Protein 3R2K (pdb70)

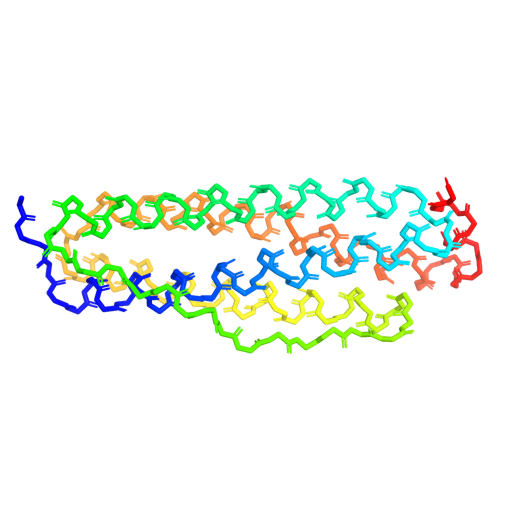B-factor: mean 17.58, std 8.57, range [8.47, 70.92]

Secondary structure (DSSP, 8-state):
-PPPHHHHHHHHHHHHHHHHHHHHHHHHHHHHHHTT-HHHHHHHHHHHHHHHHHHHHHHHHHHHTT------PPP----SSHHHHHHHHHHHHHHHHHHHHHHHHHHHHTT-HHHHHHHHHHHHHIIIIIIHHHHHHHHHHHHH-HHHHHHHT-

Organism: Pseudomonas aeruginosa (strain ATCC 15692 / DSM 22644 / CIP 104116 / JCM 14847 / LMG 12228 / 1C / PRS 101 / PAO1) (NCBI:txid208964)

GO terms:
  GO:00068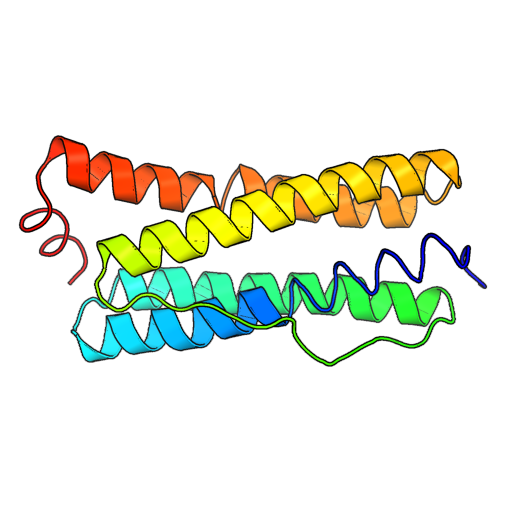26 iron ion transport (P, IDA)
  GO:0005506 iron ion binding (F, IDA)
  GO:0004322 ferroxidase activity (F, IDA)
  GO:0140315 iron ion sequestering activity (F, IDA)
  GO:0005737 cytoplasm (C, EXP)

Structure (mmCIF, N/CA/C/O backbone):
data_3R2K
#
_entry.id   3R2K
#
_cell.length_a   172.590
_cell.length_b   172.590
_cell.length_c   172.590
_cell.angle_alpha   90.000
_cell.angle_beta   90.000
_cell.angle_gamma   90.000
#
_symmetry.space_group_name_H-M   'F 4 3 2'
#
loop_
_entity.id
_entity.type
_entity.pdbx_description
1 polymer Bacterioferritin
2 non-polymer 'SODIUM ION'
3 water water
#
loop_
_atom_site.group_PDB
_atom_site.id
_atom_site.type_symbol
_atom_site.label_atom_id
_atom_site.label_alt_id
_atom_site.label_comp_id
_atom_site.label_asym_id
_atom_site.label_entity_id
_atom_site.label_seq_id
_atom_site.pdbx_PDB_ins_code
_atom_site.Cartn_x
_atom_site.Cartn_y
_atom_site.Cartn_z
_atom_site.occupancy
_atom_site.B_iso_or_equiv
_atom_site.auth_seq_id
_atom_site.auth_comp_id
_atom_site.auth_asym_id
_atom_site.auth_atom_id
_atom_site.pdbx_PDB_model_num
ATOM 1 N N . MET A 1 1 ? -19.254 -46.621 -19.820 1.00 23.28 1 MET A N 1
ATOM 2 C CA . MET A 1 1 ? -20.507 -46.831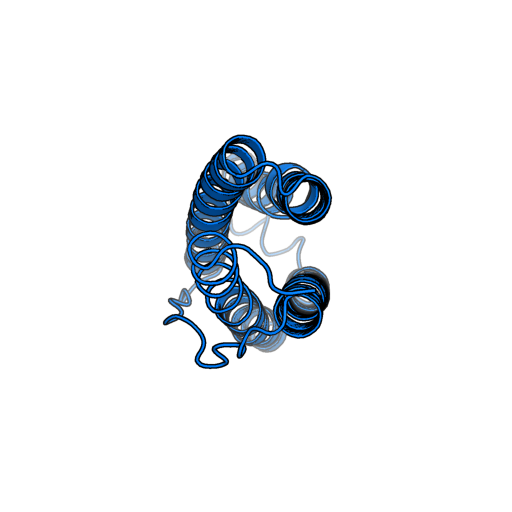 -20.584 1.00 30.25 1 MET A CA 1
ATOM 3 C C . MET A 1 1 ? -20.113 -47.135 -22.014 1.00 21.80 1 MET A C 1
ATOM 4 O O . MET A 1 1 ? -19.374 -46.382 -22.612 1.00 19.53 1 MET A O 1
ATOM 9 N N . GLN A 1 2 ? -20.596 -48.245 -22.564 1.00 25.34 2 GLN A N 1
ATOM 10 C CA . GLN A 1 2 ? -20.288 -48.569 -23.952 1.00 21.39 2 GLN A CA 1
ATOM 11 C C . GLN A 1 2 ? -21.143 -47.718 -24.869 1.00 18.87 2 GLN A C 1
ATOM 12 O O . GLN A 1 2 ? -22.363 -47.735 -24.811 1.00 25.13 2 GLN A O 1
ATOM 18 N N . GLY A 1 3 ? -20.476 -46.975 -25.732 1.00 15.67 3 GLY A N 1
ATOM 19 C CA . GLY A 1 3 ? -21.150 -46.189 -26.727 1.00 14.19 3 GLY A CA 1
ATOM 20 C C . GLY A 1 3 ? -21.593 -47.053 -27.896 1.00 17.83 3 GLY A C 1
ATOM 21 O O . GLY A 1 3 ? -21.218 -48.234 -27.996 1.00 20.49 3 GLY A O 1
ATOM 22 N N . HIS A 1 4 ? -22.376 -46.461 -28.782 1.00 15.47 4 HIS A N 1
ATOM 23 C CA . HIS A 1 4 ? -22.828 -47.154 -29.977 1.00 15.80 4 HIS A CA 1
ATOM 24 C C . HIS A 1 4 ? -21.658 -47.277 -30.942 1.00 19.12 4 HIS A C 1
ATOM 25 O O . HIS A 1 4 ? -20.960 -46.290 -31.205 1.00 15.40 4 HIS A O 1
ATOM 32 N N . PRO A 1 5 ? -21.398 -48.490 -31.460 1.00 14.82 5 PRO A N 1
ATOM 33 C CA . PRO A 1 5 ? -20.251 -48.683 -32.355 1.00 12.58 5 PRO A CA 1
ATOM 34 C C . PRO A 1 5 ? -20.217 -47.743 -33.565 1.00 14.82 5 PRO A C 1
ATOM 35 O O . PRO A 1 5 ? -19.125 -47.328 -33.981 1.00 15.54 5 PRO A O 1
ATOM 39 N N . GLU A 1 6 ? -21.368 -47.404 -34.136 1.00 15.07 6 GLU A N 1
ATOM 40 C CA . GLU A 1 6 ? -21.388 -46.511 -35.274 1.00 14.72 6 GLU A CA 1
ATOM 41 C C . GLU A 1 6 ? -20.975 -45.103 -34.859 1.00 13.40 6 GLU A C 1
ATOM 42 O O . GLU A 1 6 ? -20.301 -44.412 -35.610 1.00 14.00 6 GLU A O 1
ATOM 48 N N . VAL A 1 7 ? -21.411 -44.682 -33.682 1.00 15.23 7 VAL A N 1
ATOM 49 C CA . VAL A 1 7 ? -21.001 -43.365 -33.174 1.00 13.44 7 VAL A CA 1
ATOM 50 C C . VAL A 1 7 ? -19.495 -43.332 -32.880 1.00 11.86 7 VAL A C 1
ATOM 51 O O . VAL A 1 7 ? -18.820 -42.378 -33.278 1.00 11.21 7 VAL A O 1
ATOM 55 N N . ILE A 1 8 ? -18.970 -44.339 -32.182 1.00 12.72 8 ILE A N 1
ATOM 56 C CA . ILE A 1 8 ? -17.536 -44.402 -31.875 1.00 12.06 8 ILE A CA 1
ATOM 57 C C . ILE A 1 8 ? -16.701 -44.387 -33.152 1.00 11.82 8 ILE A C 1
ATOM 58 O O . ILE A 1 8 ? -15.736 -43.649 -33.267 1.00 11.57 8 ILE A O 1
ATOM 63 N N . ASP A 1 9 ? -17.082 -45.199 -34.137 1.00 11.57 9 ASP A N 1
ATOM 64 C CA A ASP A 1 9 ? -16.368 -45.206 -35.398 0.50 13.22 9 ASP A CA 1
ATOM 65 C CA B ASP A 1 9 ? -16.373 -45.217 -35.403 0.50 13.24 9 ASP A CA 1
ATOM 66 C C . ASP A 1 9 ? -16.373 -43.823 -36.052 1.00 11.38 9 ASP A C 1
ATOM 67 O O . ASP A 1 9 ? -15.373 -43.380 -36.604 1.00 12.42 9 ASP A O 1
ATOM 76 N N . TYR A 1 10 ? -17.507 -43.142 -36.012 1.00 10.76 10 TYR A N 1
ATOM 77 C CA . TYR A 1 10 ? -17.620 -41.847 -36.647 1.00 13.08 10 TYR A CA 1
ATOM 78 C C . TYR A 1 10 ? -16.807 -40.801 -35.880 1.00 10.41 10 TYR A C 1
ATOM 79 O O . TYR A 1 10 ? -16.128 -39.990 -36.497 1.00 12.31 10 TYR A O 1
ATOM 88 N N . LEU A 1 11 ? -16.823 -40.858 -34.554 1.00 10.39 11 LEU A N 1
ATOM 89 C CA . LEU A 1 11 ? -15.970 -39.959 -33.779 1.00 8.93 11 LEU A CA 1
ATOM 90 C C . LEU A 1 11 ? -14.501 -40.178 -34.137 1.00 11.18 11 LEU A C 1
ATOM 91 O O . LEU A 1 11 ? -13.728 -39.228 -34.203 1.00 11.70 11 LEU A O 1
ATOM 96 N N . ASN A 1 12 ? -14.102 -41.432 -34.340 1.00 11.21 12 ASN A N 1
ATOM 97 C CA . ASN A 1 12 ? -12.733 -41.713 -34.747 1.00 11.13 12 ASN A CA 1
ATOM 98 C C . ASN A 1 12 ? -12.421 -41.095 -36.108 1.00 11.52 12 ASN A C 1
ATOM 99 O O . ASN A 1 12 ? -11.317 -40.616 -36.318 1.00 10.75 12 ASN A O 1
ATOM 104 N N . THR A 1 13 ? -13.368 -41.127 -37.058 1.00 11.06 13 THR A N 1
ATOM 105 C CA A THR A 1 13 ? -13.187 -40.471 -38.338 0.50 12.30 13 THR A CA 1
ATOM 106 C CA B THR A 1 13 ? -13.104 -40.479 -38.338 0.50 12.29 13 THR A CA 1
ATOM 107 C C . THR A 1 13 ? -12.954 -38.968 -38.144 1.00 12.27 13 THR A C 1
ATOM 108 O O . THR A 1 13 ? -12.106 -38.348 -38.796 1.00 12.71 13 THR A O 1
ATOM 115 N N . LEU A 1 14 ? -13.719 -38.369 -37.238 1.00 12.00 14 LEU A N 1
ATOM 116 C CA . LEU A 1 14 ? -13.555 -36.943 -36.985 1.00 10.72 14 LEU A CA 1
ATOM 117 C C . LEU A 1 14 ? -12.222 -36.678 -36.304 1.00 12.23 14 LEU A C 1
ATOM 118 O O . LEU A 1 14 ? -11.559 -35.707 -36.628 1.00 11.48 14 LEU A O 1
ATOM 123 N N . LEU A 1 15 ? -11.831 -37.536 -35.378 1.00 11.06 15 LEU A N 1
ATOM 124 C CA . LEU A 1 15 ? -10.552 -37.375 -34.687 1.00 9.47 15 LEU A CA 1
ATOM 125 C C . LEU A 1 15 ? -9.392 -37.363 -35.657 1.00 10.85 15 LEU A C 1
ATOM 126 O O . LEU A 1 15 ? -8.512 -36.510 -35.573 1.00 10.98 15 LEU A O 1
ATOM 131 N N . THR A 1 16 ? -9.337 -38.307 -36.595 1.00 10.21 16 THR A N 1
ATOM 132 C CA . THR A 1 16 ? -8.184 -38.303 -37.494 1.00 9.94 16 THR A CA 1
ATOM 133 C C . THR A 1 16 ? -8.187 -37.093 -38.402 1.00 9.52 16 THR A C 1
ATOM 134 O O . THR A 1 16 ? -7.122 -36.619 -38.831 1.00 11.14 16 THR A O 1
ATOM 138 N N . GLY A 1 17 ? -9.371 -36.551 -38.673 1.00 10.74 17 GLY A N 1
ATOM 139 C CA . GLY A 1 17 ? -9.502 -35.310 -39.417 1.00 10.92 17 GLY A CA 1
ATOM 140 C C . GLY A 1 17 ? -9.008 -34.116 -38.622 1.00 11.37 17 GLY A C 1
ATOM 141 O O . GLY A 1 17 ? -8.386 -33.217 -39.176 1.00 11.70 17 GLY A O 1
ATOM 142 N N . GLU A 1 18 ? -9.274 -34.090 -37.323 1.00 11.04 18 GLU A N 1
ATOM 143 C CA A GLU A 1 18 ? -8.849 -32.928 -36.560 0.50 11.09 18 GLU A CA 1
ATOM 144 C CA B GLU A 1 18 ? -8.854 -32.998 -36.442 0.50 11.45 18 GLU A CA 1
ATOM 145 C C . GLU A 1 18 ? -7.352 -33.012 -36.238 1.00 12.89 18 GLU A C 1
ATOM 146 O O . GLU A 1 18 ? -6.695 -31.987 -36.189 1.00 10.66 18 GLU A O 1
ATOM 157 N N . LEU A 1 19 ? -6.812 -34.212 -36.075 1.00 10.34 19 LEU A N 1
ATOM 158 C CA . LEU A 1 19 ? -5.357 -34.385 -35.932 1.00 9.53 19 LEU A CA 1
ATOM 159 C C . LEU A 1 19 ? -4.651 -33.858 -37.192 1.00 11.82 19 LEU A C 1
ATOM 160 O O . LEU A 1 19 ? -3.609 -33.226 -37.116 1.00 10.00 19 LEU A O 1
ATOM 165 N N . ALA A 1 20 ? -5.227 -34.144 -38.361 1.00 11.58 20 ALA A N 1
ATOM 166 C CA . ALA A 1 20 ? -4.708 -33.603 -39.605 1.00 10.63 20 ALA A CA 1
ATOM 167 C C . ALA A 1 20 ? -4.820 -32.080 -39.693 1.00 11.00 20 ALA A C 1
ATOM 168 O O . ALA A 1 20 ? -3.877 -31.400 -40.096 1.00 12.61 20 ALA A O 1
ATOM 170 N N . ALA A 1 21 ? -5.967 -31.538 -39.306 1.00 12.25 21 ALA A N 1
ATOM 171 C CA . ALA A 1 21 ? -6.169 -30.090 -39.338 1.00 11.48 21 ALA A CA 1
ATOM 172 C C . ALA A 1 21 ? -5.107 -29.414 -38.455 1.00 11.79 21 ALA A C 1
ATOM 173 O O . ALA A 1 21 ? -4.464 -28.439 -38.873 1.00 11.18 21 ALA A O 1
ATOM 175 N N . ARG A 1 22 ? -4.908 -29.956 -37.250 1.00 11.57 22 ARG A N 1
ATOM 176 C CA . ARG A 1 22 ? -3.831 -29.503 -36.342 1.00 8.80 22 ARG A CA 1
ATOM 177 C C . ARG A 1 22 ? -2.494 -29.422 -37.091 1.00 10.53 22 ARG A C 1
ATOM 178 O O . ARG A 1 22 ? -1.792 -28.395 -37.056 1.00 10.57 22 ARG A O 1
ATOM 186 N N . ASP A 1 23 ? -2.142 -30.498 -37.790 1.00 9.21 23 ASP A N 1
ATO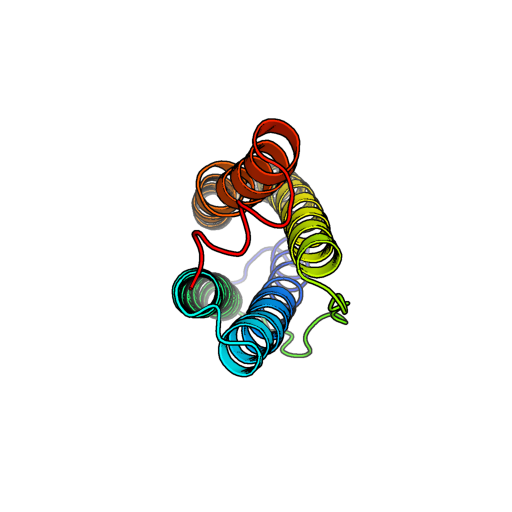M 187 C CA . ASP A 1 23 ? -0.847 -30.568 -38.441 1.00 9.74 23 ASP A CA 1
ATOM 188 C C . ASP A 1 23 ? -0.760 -29.690 -39.681 1.00 10.14 23 ASP A C 1
ATOM 189 O O . ASP A 1 23 ? 0.306 -29.162 -39.971 1.00 10.05 23 ASP A O 1
ATOM 194 N N . GLN A 1 24 ? -1.865 -29.481 -40.398 1.00 9.63 24 GLN A N 1
ATOM 195 C CA . GLN A 1 24 ? -1.824 -28.560 -41.522 1.00 8.70 24 GLN A CA 1
ATOM 196 C C . GLN A 1 24 ? -1.623 -27.105 -41.040 1.00 9.38 24 GLN A C 1
ATOM 197 O O . GLN A 1 24 ? -0.879 -26.323 -41.623 1.00 10.25 24 GLN A O 1
ATOM 203 N N . TYR A 1 25 ? -2.279 -26.749 -39.951 1.00 9.80 25 TYR A N 1
ATOM 204 C CA . TYR A 1 25 ? -2.072 -25.425 -39.373 1.00 11.43 25 TYR A CA 1
ATOM 205 C C . TYR A 1 25 ? -0.661 -25.295 -38.762 1.00 11.69 25 TYR A C 1
ATOM 206 O O . TYR A 1 25 ? -0.084 -24.206 -38.791 1.00 11.53 25 TYR A O 1
ATOM 215 N N . PHE A 1 26 ? -0.101 -26.399 -38.245 1.00 9.24 26 PHE A N 1
ATOM 216 C CA . PHE A 1 26 ? 1.298 -26.433 -37.732 1.00 9.99 26 PHE A CA 1
ATOM 217 C C . PHE A 1 26 ? 2.245 -26.020 -38.858 1.00 10.10 26 PHE A C 1
ATOM 218 O O . PHE A 1 26 ? 3.023 -25.056 -38.738 1.00 10.53 26 PHE A O 1
ATOM 226 N N . ILE A 1 27 ? 2.195 -26.724 -39.985 1.00 10.39 27 ILE A N 1
ATOM 227 C CA . ILE A 1 27 ? 3.106 -26.388 -41.069 1.00 10.42 27 ILE A CA 1
ATOM 228 C C . ILE A 1 27 ? 2.804 -25.033 -41.685 1.00 11.58 27 ILE A C 1
ATOM 229 O O . ILE A 1 27 ? 3.722 -24.233 -41.923 1.00 9.85 27 ILE A O 1
ATOM 234 N N . HIS A 1 28 ? 1.539 -24.717 -41.945 1.00 11.47 28 HIS A N 1
ATOM 235 C CA . HIS A 1 28 ? 1.245 -23.391 -42.514 1.00 10.86 28 HIS A CA 1
ATOM 236 C C . HIS A 1 28 ? 1.670 -22.243 -41.608 1.00 11.60 28 HIS A C 1
ATOM 237 O O . HIS A 1 28 ? 2.251 -21.274 -42.090 1.00 11.24 28 HIS A O 1
ATOM 244 N N . SER A 1 29 ? 1.398 -22.342 -40.313 1.00 10.86 29 SER A N 1
ATOM 245 C CA . SER A 1 29 ? 1.774 -21.237 -39.440 1.00 11.22 29 SER A CA 1
ATOM 246 C C . SER A 1 29 ? 3.279 -21.018 -39.468 1.00 13.49 29 SER A C 1
ATOM 247 O O . SER A 1 29 ? 3.751 -19.873 -39.533 1.00 11.33 29 SER A O 1
ATOM 250 N N . ARG A 1 30 ? 4.057 -22.096 -39.435 1.00 9.81 30 ARG A N 1
ATOM 251 C CA . ARG A 1 30 ? 5.502 -21.940 -39.442 1.00 9.89 30 ARG A CA 1
ATOM 252 C C . ARG A 1 30 ? 6.021 -21.470 -40.800 1.00 12.46 30 ARG A C 1
ATOM 253 O O . ARG A 1 30 ? 7.035 -20.772 -40.850 1.00 12.52 30 ARG A O 1
ATOM 261 N N . MET A 1 31 ? 5.351 -21.832 -41.898 1.00 10.37 31 MET A N 1
ATOM 262 C CA . MET A 1 31 ? 5.714 -21.294 -43.210 1.00 10.82 31 MET A CA 1
ATOM 263 C C . MET A 1 31 ? 5.471 -19.787 -43.269 1.00 13.69 31 MET A C 1
ATOM 264 O O . MET A 1 31 ? 6.282 -19.041 -43.796 1.00 14.04 31 MET A O 1
ATOM 269 N N . TYR A 1 32 ? 4.341 -19.333 -42.737 1.00 11.59 32 TYR A N 1
ATOM 270 C CA . TYR A 1 32 ? 4.029 -17.923 -42.684 1.00 11.95 32 TYR A CA 1
ATOM 271 C C . TYR A 1 32 ? 5.103 -17.174 -41.890 1.00 13.92 32 TYR A C 1
ATOM 272 O O . TYR A 1 32 ? 5.521 -16.080 -42.294 1.00 14.32 32 TYR A O 1
ATOM 281 N N . GLU A 1 33 ? 5.552 -17.750 -40.772 1.00 11.34 33 GLU A N 1
ATOM 282 C CA . GLU A 1 33 ? 6.622 -17.127 -39.963 1.00 14.08 33 GLU A CA 1
ATOM 283 C C . GLU A 1 33 ? 7.956 -17.096 -40.729 1.00 16.28 33 GLU A C 1
ATOM 284 O O . GLU A 1 33 ? 8.686 -16.104 -40.670 1.00 17.02 33 GLU A O 1
ATOM 290 N N . ASP A 1 34 ? 8.255 -18.165 -41.458 1.00 16.18 34 ASP A N 1
ATOM 291 C CA . ASP A 1 34 ? 9.480 -18.288 -42.271 1.00 17.92 34 ASP A CA 1
ATOM 292 C C . ASP A 1 34 ? 9.557 -17.129 -43.276 1.00 17.91 34 ASP A C 1
ATOM 293 O O . ASP A 1 34 ? 10.636 -16.589 -43.541 1.00 19.48 34 ASP A O 1
ATOM 298 N N . TRP A 1 35 ? 8.408 -16.714 -43.792 1.00 13.97 35 TRP A N 1
ATOM 299 C CA . TRP A 1 35 ? 8.351 -15.644 -44.775 1.00 13.71 35 TRP A CA 1
ATOM 300 C C . TRP A 1 35 ? 8.241 -14.260 -44.150 1.00 15.91 35 TRP A C 1
ATOM 301 O O . TRP A 1 35 ? 8.281 -13.258 -44.856 1.00 18.64 35 TRP A O 1
ATOM 312 N N . GLY A 1 36 ? 8.051 -14.202 -42.843 1.00 12.19 36 GLY A N 1
ATOM 313 C CA . GLY A 1 36 ? 7.934 -12.922 -42.168 1.00 12.56 36 GLY A CA 1
ATOM 314 C C . GLY A 1 36 ? 6.538 -12.370 -41.982 1.00 14.20 36 GLY A C 1
ATOM 315 O O . GLY A 1 36 ? 6.377 -11.192 -41.657 1.00 15.79 36 GLY A O 1
ATOM 316 N N . PHE A 1 37 ? 5.513 -13.211 -42.124 1.00 13.31 37 PHE A N 1
ATOM 317 C CA . PHE A 1 37 ? 4.135 -12.762 -41.904 1.00 12.44 37 PHE A CA 1
ATOM 318 C C . PHE A 1 37 ? 3.689 -13.162 -40.507 1.00 15.11 37 PHE A C 1
ATOM 319 O O . PHE A 1 37 ? 2.990 -14.168 -40.317 1.00 14.78 37 PHE A O 1
ATOM 327 N N . SER A 1 38 ? 4.110 -12.383 -39.524 1.00 13.82 38 SER A N 1
ATOM 328 C CA A SER A 1 38 ? 3.914 -12.822 -38.158 0.50 16.42 38 SER A CA 1
ATOM 329 C CA B SER A 1 38 ? 3.916 -12.730 -38.117 0.50 16.50 38 SER A CA 1
ATOM 330 C C . SER A 1 38 ? 2.438 -12.804 -37.759 1.00 13.14 38 SER A C 1
ATOM 331 O O . SER A 1 38 ? 2.035 -13.579 -36.905 1.00 14.89 38 SER A O 1
ATOM 336 N N . LYS A 1 39 ? 1.604 -11.980 -38.408 1.00 14.13 39 LYS A N 1
ATOM 337 C CA . LYS A 1 39 ? 0.190 -11.982 -38.061 1.00 15.14 39 LYS A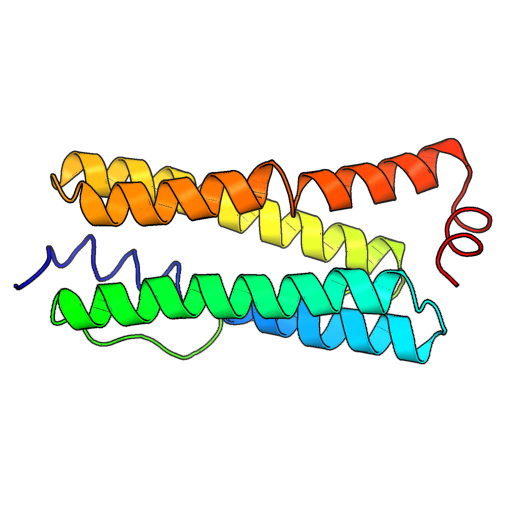 CA 1
ATOM 338 C C . LYS A 1 39 ? -0.475 -13.282 -38.492 1.00 12.55 39 LYS A C 1
ATOM 339 O O . LYS A 1 39 ? -1.382 -13.786 -37.818 1.00 13.72 39 LYS A O 1
ATOM 345 N N . LEU A 1 40 ? -0.040 -13.806 -39.625 1.00 11.99 40 LEU A N 1
ATOM 346 C CA . LEU A 1 40 ? -0.555 -15.089 -40.107 1.00 12.03 40 LEU A CA 1
ATOM 347 C C . LEU A 1 40 ? -0.043 -16.245 -39.236 1.00 12.92 40 LEU A C 1
ATOM 348 O O . LEU A 1 40 ? -0.809 -17.161 -38.906 1.00 13.96 40 LEU A O 1
ATOM 353 N N . TYR A 1 41 ? 1.239 -16.191 -38.860 1.00 13.25 41 TYR A N 1
ATOM 354 C CA . TYR A 1 41 ? 1.792 -17.150 -37.906 1.00 12.00 41 TYR A CA 1
ATOM 355 C C . TYR A 1 41 ? 0.944 -17.188 -36.639 1.00 15.11 41 TYR A C 1
ATOM 356 O O . TYR A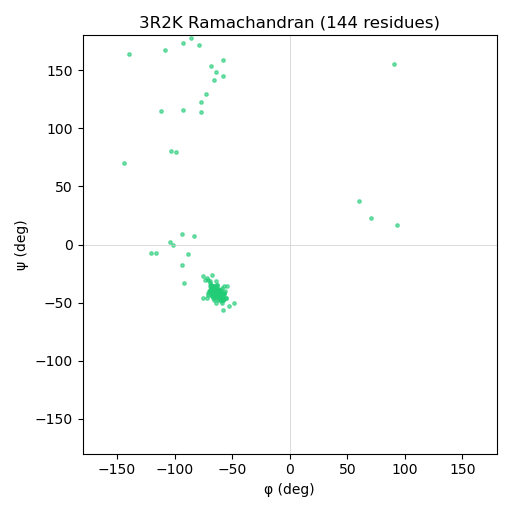 1 41 ? 0.542 -18.252 -36.190 1.00 13.48 41 TYR A O 1
ATOM 365 N N . GLU A 1 42 ? 0.705 -16.027 -36.031 1.00 14.62 42 GLU A N 1
ATOM 366 C CA . GLU A 1 42 ? -0.056 -15.992 -34.794 1.00 13.83 42 GLU A CA 1
ATOM 367 C C . GLU A 1 42 ? -1.454 -16.579 -34.940 1.00 12.94 42 GLU A C 1
ATOM 368 O O . GLU A 1 42 ? -1.909 -17.333 -34.075 1.00 13.31 42 GLU A O 1
ATOM 374 N N . ARG A 1 43 ? -2.176 -16.223 -36.001 1.00 13.59 43 ARG A N 1
ATOM 375 C CA . ARG A 1 43 ? -3.524 -16.731 -36.153 1.00 13.00 43 ARG A CA 1
ATOM 376 C C . ARG A 1 43 ? -3.515 -18.243 -36.322 1.00 12.61 43 ARG A C 1
ATOM 377 O O . ARG A 1 43 ? -4.258 -18.941 -35.645 1.00 14.63 43 ARG A O 1
ATOM 385 N N . LEU A 1 44 ? -2.687 -18.751 -37.235 1.00 12.19 44 LEU A N 1
ATOM 386 C CA . LEU A 1 44 ? -2.702 -20.187 -37.502 1.00 11.74 44 LEU A CA 1
ATOM 387 C C . LEU A 1 44 ? -2.095 -20.993 -36.357 1.00 12.71 44 LEU A C 1
ATOM 388 O O . LEU A 1 44 ? -2.461 -22.135 -36.154 1.00 13.42 44 LEU A O 1
ATOM 393 N N . ASN A 1 45 ? -1.167 -20.412 -35.615 1.00 11.53 45 ASN A N 1
ATOM 394 C CA . ASN A 1 45 ? -0.691 -21.058 -34.400 1.00 11.15 45 ASN A CA 1
ATOM 395 C C . ASN A 1 45 ? -1.817 -21.232 -33.397 1.00 13.05 45 ASN A C 1
ATOM 396 O O . ASN A 1 45 ? -1.955 -22.285 -32.775 1.00 12.73 45 ASN A O 1
ATOM 401 N N . HIS A 1 46 ? -2.647 -20.205 -33.276 1.00 10.77 46 HIS A N 1
ATOM 402 C CA . HIS A 1 46 ? -3.834 -20.284 -32.433 1.00 12.93 46 HIS A CA 1
ATOM 403 C C . HIS A 1 46 ? -4.778 -21.367 -32.942 1.00 13.27 46 HIS A C 1
ATOM 404 O O . HIS A 1 46 ? -5.310 -22.162 -32.163 1.00 12.44 46 HIS A O 1
ATOM 411 N N . GLU A 1 47 ? -4.970 -21.421 -34.258 1.00 11.31 47 GLU A N 1
ATOM 412 C CA . GLU A 1 47 ? -5.828 -22.446 -34.844 1.00 11.31 47 GLU A CA 1
ATOM 413 C C . GLU A 1 47 ? -5.288 -23.871 -34.626 1.00 12.96 47 GLU A C 1
ATOM 414 O O . GLU A 1 47 ? -6.049 -24.770 -34.333 1.00 12.41 47 GLU A O 1
ATOM 420 N N . MET A 1 48 ? -3.984 -24.062 -34.724 1.00 11.85 48 MET A N 1
ATOM 421 C CA . MET A 1 48 ? -3.367 -25.344 -34.357 1.00 9.27 48 MET A CA 1
ATOM 422 C C . MET A 1 48 ? -3.726 -25.743 -32.928 1.00 10.49 48 MET A C 1
ATOM 423 O O . MET A 1 48 ? -4.073 -26.900 -32.671 1.00 10.78 48 MET A O 1
ATOM 428 N N . GLU A 1 49 ? -3.625 -24.810 -31.985 1.00 11.67 49 GLU A N 1
ATOM 429 C CA . GLU A 1 49 ? -3.980 -25.089 -30.595 1.00 10.74 49 GLU A CA 1
ATOM 430 C C . GLU A 1 49 ? -5.463 -25.437 -30.461 1.00 12.15 49 GLU A C 1
ATOM 431 O O . GLU A 1 49 ? -5.823 -26.366 -29.734 1.00 11.35 49 GLU A O 1
ATOM 437 N N . GLU A 1 50 ? -6.324 -24.717 -31.181 1.00 10.81 50 GLU A N 1
ATOM 438 C CA . GLU A 1 50 ? -7.752 -24.995 -31.125 1.00 12.30 50 GLU A CA 1
ATOM 439 C C . GLU A 1 50 ? -8.074 -26.373 -31.707 1.00 12.44 50 GLU A C 1
ATOM 440 O O . GLU A 1 50 ? -8.944 -27.073 -31.186 1.00 12.86 50 GLU A O 1
ATOM 446 N N . GLU A 1 51 ? -7.413 -26.768 -32.789 1.00 12.09 51 GLU A N 1
ATOM 447 C CA . GLU A 1 51 ? -7.678 -28.101 -33.343 1.00 12.83 51 GLU A CA 1
ATOM 448 C C . GLU A 1 51 ? -7.154 -29.193 -32.409 1.00 13.00 51 GLU A C 1
ATOM 449 O O . GLU A 1 51 ? -7.715 -30.277 -32.334 1.00 12.69 51 GLU A O 1
ATOM 455 N N . THR A 1 52 ? -6.049 -28.939 -31.709 1.00 10.53 52 THR A N 1
ATOM 456 C CA . THR A 1 52 ? -5.550 -29.894 -30.710 1.00 9.56 52 THR A CA 1
ATOM 457 C C . THR A 1 52 ? -6.587 -30.075 -29.610 1.00 10.40 52 THR A C 1
ATOM 458 O O . THR A 1 52 ? -6.845 -31.182 -29.162 1.00 10.62 52 THR A O 1
ATOM 462 N N . GLN A 1 53 ? -7.187 -28.978 -29.158 1.00 10.56 53 GLN A N 1
ATOM 463 C CA . GLN A 1 53 ? -8.275 -29.080 -28.186 1.00 12.05 53 GLN A CA 1
ATOM 464 C C . GLN A 1 53 ? -9.497 -29.805 -28.722 1.00 10.56 53 GLN A C 1
ATOM 465 O O . GLN A 1 53 ? -10.103 -30.596 -27.994 1.00 12.13 53 GLN A O 1
ATOM 471 N N . HIS A 1 54 ? -9.855 -29.566 -29.978 1.00 9.71 54 HIS A N 1
ATOM 472 C CA . HIS A 1 54 ? -10.962 -30.290 -30.592 1.00 9.29 54 HIS A CA 1
ATOM 473 C C . HIS A 1 54 ? -10.641 -31.783 -30.640 1.00 11.23 54 HIS A C 1
ATOM 474 O O . HIS A 1 54 ? -11.457 -32.614 -30.255 1.00 10.68 54 HIS A O 1
ATOM 481 N N . ALA A 1 55 ? -9.439 -32.134 -31.096 1.00 10.88 55 ALA A N 1
ATOM 482 C CA . ALA A 1 55 ? -9.025 -33.535 -31.133 1.00 9.61 55 ALA A CA 1
ATOM 483 C C . ALA A 1 55 ? -9.075 -34.154 -29.730 1.00 8.47 55 ALA A C 1
ATOM 484 O O . ALA A 1 55 ? -9.551 -35.267 -29.534 1.00 9.95 55 ALA A O 1
ATOM 486 N N . ASP A 1 56 ? -8.569 -33.420 -28.742 1.00 9.14 56 ASP A N 1
ATOM 487 C CA . ASP A 1 56 ? -8.561 -33.882 -27.366 1.00 9.78 56 ASP A CA 1
ATOM 488 C C . ASP A 1 56 ? -9.984 -34.210 -26.900 1.00 9.35 56 ASP A C 1
ATOM 489 O O . ASP A 1 56 ? -10.227 -35.245 -26.286 1.00 10.36 56 ASP A O 1
ATOM 494 N N . ALA A 1 57 ? -10.931 -33.321 -27.187 1.00 9.31 57 ALA A N 1
ATOM 495 C CA . ALA A 1 57 ? -12.310 -33.566 -26.771 1.00 10.88 57 ALA A CA 1
ATOM 496 C C . ALA A 1 57 ? -12.849 -34.843 -27.403 1.00 10.00 57 ALA A C 1
ATOM 497 O O . ALA A 1 57 ? -13.515 -35.636 -26.739 1.00 10.98 57 ALA A O 1
ATOM 499 N N . LEU A 1 58 ? -12.544 -35.077 -28.671 1.00 10.28 58 LEU A N 1
ATOM 500 C CA . LEU A 1 58 ? -13.006 -36.321 -29.308 1.00 10.51 58 LEU A CA 1
ATOM 501 C C . LEU A 1 58 ? -12.355 -37.553 -28.729 1.00 11.50 58 LEU A C 1
ATOM 502 O O . LEU A 1 58 ? -13.020 -38.549 -28.450 1.00 11.29 58 LEU A O 1
ATOM 507 N N . LEU A 1 59 ? -11.046 -37.494 -28.556 1.00 9.44 59 LEU A N 1
ATOM 508 C CA . LEU A 1 59 ? -10.280 -38.597 -28.009 1.00 9.58 59 LEU A CA 1
ATOM 509 C C . LEU A 1 59 ? -10.815 -38.989 -26.642 1.00 11.53 59 LEU A C 1
ATOM 510 O O . LEU A 1 59 ? -11.059 -40.172 -26.371 1.00 10.78 59 LEU A O 1
ATOM 515 N N . ARG A 1 60 ? -11.046 -38.000 -25.775 1.00 10.39 60 ARG A N 1
ATOM 516 C CA . ARG A 1 60 ? -11.519 -38.286 -24.436 1.00 10.80 60 ARG A CA 1
ATOM 517 C C . ARG A 1 60 ? -12.934 -38.833 -24.469 1.00 8.96 60 ARG A C 1
ATOM 518 O O . ARG A 1 60 ? -13.255 -39.717 -23.689 1.00 10.38 60 ARG A O 1
ATOM 526 N N . ARG A 1 61 ? -13.765 -38.360 -25.397 1.00 9.82 61 ARG A N 1
ATOM 527 C CA . ARG A 1 61 ? -15.138 -38.871 -25.522 1.00 9.12 61 ARG A CA 1
ATOM 528 C C . ARG A 1 61 ? -15.125 -40.325 -25.976 1.00 9.77 61 ARG A C 1
ATOM 529 O O . ARG A 1 61 ? -15.854 -41.142 -25.449 1.00 11.53 61 ARG A O 1
ATOM 537 N N . ILE A 1 62 ? -14.250 -40.644 -26.939 1.00 10.06 62 ILE A N 1
ATOM 538 C CA . ILE A 1 62 ? -14.118 -42.022 -27.431 1.00 10.23 62 ILE A CA 1
ATOM 539 C C . ILE A 1 62 ? -13.693 -42.939 -26.299 1.00 11.24 62 ILE A C 1
ATOM 540 O O . ILE A 1 62 ? -14.267 -44.015 -26.131 1.00 11.76 62 ILE A O 1
ATOM 545 N N . LEU A 1 63 ? -12.730 -42.508 -25.475 1.00 9.74 63 LEU A N 1
ATOM 546 C CA . LEU A 1 63 ? -12.330 -43.312 -24.323 1.00 11.24 63 LEU A CA 1
ATOM 547 C C . LEU A 1 63 ? -13.462 -43.536 -23.320 1.00 10.30 63 LEU A C 1
ATOM 548 O O . LEU A 1 63 ? -13.655 -44.646 -22.797 1.00 12.58 63 LEU A O 1
ATOM 553 N N . LEU A 1 64 ? -14.220 -42.473 -23.041 1.00 11.23 64 LEU A N 1
ATOM 554 C CA . LEU A 1 64 ? -15.318 -42.546 -22.087 1.00 10.73 64 LEU A CA 1
ATOM 555 C C . LEU A 1 64 ? -16.332 -43.609 -22.542 1.00 14.71 64 LEU A C 1
ATOM 556 O O . LEU A 1 64 ? -16.905 -44.328 -21.721 1.00 14.95 64 LEU A O 1
ATOM 561 N N . LEU A 1 65 ? -16.533 -43.674 -23.855 1.00 10.74 65 LEU A N 1
ATOM 562 C CA . LEU A 1 65 ? -17.478 -44.587 -24.505 1.00 11.42 65 LEU A CA 1
ATOM 563 C C . LEU A 1 65 ? -16.868 -45.981 -24.707 1.00 15.34 65 LEU A C 1
ATOM 564 O O . LEU A 1 65 ? -17.458 -46.842 -25.371 1.00 14.76 65 LEU A O 1
ATOM 569 N N . GLU A 1 66 ? -15.685 -46.194 -24.140 1.00 14.67 66 GLU A N 1
ATOM 570 C CA . GLU A 1 66 ? -15.021 -47.490 -24.145 1.00 14.14 66 GLU A CA 1
ATOM 571 C C . GLU A 1 66 ? -14.515 -47.888 -25.527 1.00 16.61 66 GLU A C 1
ATOM 572 O O . GLU A 1 66 ? -14.293 -49.069 -25.818 1.00 17.52 66 GLU A O 1
ATOM 578 N N . GLY A 1 67 ? -14.304 -46.892 -26.375 1.00 12.95 67 GLY A N 1
ATOM 579 C CA . GLY A 1 67 ? -13.695 -47.125 -27.663 1.00 14.58 67 GLY A CA 1
ATOM 580 C C . GLY A 1 67 ? -12.202 -46.948 -27.633 1.00 15.09 67 GLY A C 1
ATOM 581 O O . GLY A 1 67 ? -11.607 -46.532 -26.636 1.00 14.77 67 GLY A O 1
ATOM 582 N N . THR A 1 68 ? -11.586 -47.289 -28.748 1.00 13.12 68 THR A N 1
ATOM 583 C CA . THR A 1 68 ? -10.150 -47.162 -28.914 1.00 13.57 68 THR A CA 1
ATOM 584 C C . THR A 1 68 ? -9.850 -46.071 -29.943 1.00 14.36 68 THR A C 1
ATOM 585 O O . THR A 1 68 ? -10.196 -46.192 -31.131 1.00 16.35 68 THR A O 1
ATOM 589 N N . PRO A 1 69 ? -9.214 -44.970 -29.508 1.00 14.29 69 PRO A N 1
ATOM 590 C CA . PRO A 1 69 ? -8.979 -43.893 -30.467 1.00 12.66 69 PRO A CA 1
ATOM 591 C C . PRO A 1 69 ? -8.021 -44.249 -31.592 1.00 14.99 69 PRO A C 1
ATOM 592 O O . PRO A 1 69 ? -7.023 -44.926 -31.387 1.00 16.14 69 PRO A O 1
ATOM 596 N N . ARG A 1 70 ? -8.352 -43.763 -32.777 1.00 11.63 70 ARG A N 1
ATOM 597 C CA . ARG A 1 70 ? -7.484 -43.876 -33.953 1.00 13.65 70 ARG A CA 1
ATOM 598 C C . ARG A 1 70 ? -6.623 -42.612 -34.041 1.00 13.83 70 ARG A C 1
ATOM 599 O O . ARG A 1 70 ? -7.146 -41.510 -34.219 1.00 13.76 70 ARG A O 1
ATOM 607 N N . MET A 1 71 ? -5.311 -42.781 -33.896 1.00 11.89 71 MET A N 1
ATOM 608 C CA . MET A 1 71 ? -4.381 -41.641 -33.784 1.00 12.97 71 MET A CA 1
ATOM 609 C C . MET A 1 71 ? -3.603 -41.290 -35.053 1.00 11.80 71 MET A C 1
ATOM 610 O O . MET A 1 71 ? -2.849 -40.329 -35.098 1.00 13.90 71 MET A O 1
ATOM 615 N N . ARG A 1 72 ? -3.815 -42.036 -36.133 1.00 14.50 72 ARG A N 1
ATOM 616 C CA . ARG A 1 72 ? -3.190 -41.691 -37.408 1.00 14.49 72 ARG A CA 1
ATOM 617 C C . ARG A 1 72 ? -3.908 -40.521 -38.078 1.00 11.84 72 ARG A C 1
ATOM 618 O O . ARG A 1 72 ? -5.069 -40.641 -38.473 1.00 13.60 72 ARG A O 1
ATOM 626 N N . PRO A 1 73 ? -3.232 -39.367 -38.213 1.00 11.68 73 PRO A N 1
ATOM 627 C CA . PRO A 1 73 ? -3.893 -38.253 -38.881 1.00 11.09 73 PRO A CA 1
ATOM 628 C C . PRO A 1 73 ? -4.205 -38.541 -40.332 1.00 11.78 73 PRO A C 1
ATOM 629 O O . PRO A 1 73 ? -3.455 -39.269 -40.990 1.00 12.81 73 PRO A O 1
ATOM 633 N N . ASP A 1 74 ? -5.283 -37.959 -40.820 1.00 12.48 74 ASP A N 1
ATOM 634 C CA . ASP A 1 74 ? -5.540 -37.954 -42.262 1.00 11.36 74 ASP A CA 1
ATOM 635 C C . ASP A 1 74 ? -4.348 -37.271 -42.979 1.00 12.69 74 ASP A C 1
ATOM 636 O O . ASP A 1 74 ? -3.609 -36.469 -42.379 1.00 13.89 74 ASP A O 1
ATOM 641 N N . ASP A 1 75 ? -4.167 -37.542 -44.273 1.00 13.57 75 ASP A N 1
ATOM 642 C CA . ASP A 1 75 ? -3.206 -36.780 -45.054 1.00 13.62 75 ASP A CA 1
ATOM 643 C C . ASP A 1 75 ? -3.529 -35.284 -45.038 1.00 14.57 75 ASP A C 1
ATOM 644 O O . ASP A 1 75 ? -4.698 -34.871 -45.029 1.00 16.19 75 ASP A O 1
ATOM 649 N N . ILE A 1 76 ? -2.484 -34.472 -45.041 1.00 13.39 76 ILE A N 1
ATOM 650 C CA . ILE A 1 76 ? -2.653 -33.044 -45.183 1.00 14.29 76 ILE A CA 1
ATOM 651 C C . ILE A 1 76 ? -2.174 -32.615 -46.556 1.00 16.32 76 ILE A C 1
ATOM 652 O O . ILE A 1 76 ? -1.515 -33.385 -47.274 1.00 17.06 76 ILE A O 1
ATOM 657 N N . HIS A 1 77 ? -2.512 -31.387 -46.922 1.00 16.16 77 HIS A N 1
ATOM 658 C CA . HIS A 1 77 ? -2.307 -30.885 -48.269 1.00 18.14 77 HIS A CA 1
ATOM 659 C C . HIS A 1 77 ? -1.917 -29.419 -48.260 1.00 16.25 77 HIS A C 1
ATOM 660 O O . HIS A 1 77 ? -2.698 -28.564 -48.654 1.00 17.42 77 HIS A O 1
ATOM 667 N N . PRO A 1 78 ? -0.700 -29.129 -47.796 1.00 15.37 78 PRO A N 1
ATOM 668 C CA . PRO A 1 78 ? -0.323 -27.728 -47.642 1.00 15.60 78 PRO A CA 1
ATOM 669 C C . PRO A 1 78 ? -0.164 -27.014 -48.973 1.00 14.87 78 PRO A C 1
ATOM 670 O O . PRO A 1 78 ? 0.087 -27.652 -50.005 1.00 16.77 78 PRO A O 1
ATOM 674 N N . GLY A 1 79 ? -0.372 -25.707 -48.944 1.00 14.32 79 GLY A N 1
ATOM 675 C CA . GLY A 1 79 ? -0.148 -24.865 -50.100 1.00 14.55 79 GLY A CA 1
ATOM 676 C C . GLY A 1 79 ? 1.300 -24.442 -50.173 1.00 13.60 79 GLY A C 1
ATOM 677 O O . GLY A 1 79 ? 2.113 -24.758 -49.288 1.00 15.48 79 GLY A O 1
ATOM 678 N N . THR A 1 80 ? 1.636 -23.706 -51.234 1.00 15.01 80 THR A N 1
ATOM 679 C CA . THR A 1 80 ? 3.004 -23.260 -51.462 1.00 15.50 80 THR A CA 1
ATOM 680 C C . THR A 1 80 ? 3.140 -21.737 -51.530 1.00 15.82 80 THR A C 1
ATOM 681 O O . THR A 1 80 ? 4.269 -21.218 -51.593 1.00 17.45 80 THR A O 1
ATOM 685 N N . THR A 1 81 ? 2.001 -21.030 -51.523 1.00 13.91 81 THR A N 1
ATOM 686 C CA . THR A 1 81 ? 1.958 -19.564 -51.542 1.00 12.67 81 THR A CA 1
ATOM 687 C C . THR A 1 81 ? 0.856 -19.173 -50.584 1.00 13.69 81 THR A C 1
ATOM 688 O O . THR A 1 81 ? 0.039 -20.015 -50.236 1.00 13.06 81 THR A O 1
ATOM 692 N N . VAL A 1 82 ? 0.807 -17.914 -50.168 1.00 14.54 82 VAL A N 1
ATOM 693 C CA . VAL A 1 82 ? -0.206 -17.501 -49.203 1.00 14.18 82 VAL A CA 1
ATOM 694 C C . VAL A 1 82 ? -1.644 -17.759 -49.708 1.00 13.97 82 VAL A C 1
ATOM 695 O O . VAL A 1 82 ? -2.447 -18.377 -49.009 1.00 12.52 82 VAL A O 1
ATOM 699 N N . PRO A 1 83 ? -1.967 -17.363 -50.949 1.00 12.61 83 PRO A N 1
ATOM 700 C CA . PRO A 1 83 ? -3.316 -17.681 -51.417 1.00 14.81 83 PRO A CA 1
ATOM 701 C C . PRO A 1 83 ? -3.588 -19.183 -51.456 1.00 13.28 83 PRO A C 1
ATOM 702 O O . PRO A 1 83 ? -4.683 -19.596 -51.107 1.00 13.30 83 PRO A O 1
ATOM 706 N N . GLU A 1 84 ? -2.626 -20.006 -51.862 1.00 14.95 84 GLU A N 1
ATOM 707 C CA . GLU A 1 84 ? -2.869 -21.447 -51.879 1.00 14.42 84 GLU A CA 1
ATOM 708 C C . GLU A 1 84 ? -3.075 -22.015 -50.476 1.00 10.92 84 GLU A C 1
ATOM 709 O O . GLU A 1 84 ? -3.868 -22.924 -50.274 1.00 12.85 84 GLU A O 1
ATOM 715 N N . MET A 1 85 ? -2.350 -21.474 -49.504 1.00 12.33 85 MET A N 1
ATOM 716 C CA . MET A 1 85 ? -2.435 -21.985 -48.138 1.00 12.29 85 MET A CA 1
ATOM 717 C C . MET A 1 85 ? -3.783 -21.619 -47.522 1.00 11.60 85 MET A C 1
ATOM 718 O O . MET A 1 85 ? -4.431 -22.442 -46.863 1.00 11.52 85 MET A O 1
ATOM 723 N N . LEU A 1 86 ? -4.214 -20.375 -47.736 1.00 11.76 86 LEU A N 1
ATOM 724 C CA . LEU A 1 86 ? -5.545 -19.979 -47.300 1.00 10.85 86 LEU A CA 1
ATOM 725 C C . LEU A 1 86 ? -6.629 -20.861 -47.929 1.00 10.88 86 LEU A C 1
ATOM 726 O O . LEU A 1 86 ? -7.528 -21.341 -47.234 1.00 11.72 86 LEU A O 1
ATOM 731 N N . GLU A 1 87 ? -6.554 -21.072 -49.242 1.00 12.29 87 GLU A N 1
ATOM 732 C CA . GLU A 1 87 ? -7.541 -21.927 -49.907 1.00 15.19 87 GLU A CA 1
ATOM 733 C C . GLU A 1 87 ? -7.492 -23.348 -49.406 1.00 11.12 87 GLU A C 1
ATOM 734 O O . GLU A 1 87 ? -8.532 -23.977 -49.283 1.00 12.54 87 GLU A O 1
ATOM 740 N N . ALA A 1 88 ? -6.301 -23.877 -49.148 1.00 11.24 88 ALA A N 1
ATOM 741 C CA . ALA A 1 88 ? -6.179 -25.251 -48.678 1.00 11.34 88 ALA A CA 1
ATOM 742 C C . ALA A 1 88 ? -6.794 -25.412 -47.292 1.00 12.05 88 ALA A C 1
ATOM 743 O O . ALA A 1 88 ? -7.456 -26.399 -46.996 1.00 12.75 88 ALA A O 1
ATOM 745 N N . ASP A 1 89 ? -6.587 -24.417 -46.444 1.00 11.59 89 ASP A N 1
ATOM 746 C CA . ASP A 1 89 ? -7.190 -24.466 -45.114 1.00 10.95 89 ASP A CA 1
ATOM 747 C C . ASP A 1 89 ? -8.702 -24.339 -45.184 1.00 11.73 89 ASP A C 1
ATOM 748 O O . ASP A 1 89 ? -9.408 -24.983 -44.429 1.00 11.67 89 ASP A O 1
ATOM 753 N N . LEU A 1 90 ? -9.198 -23.505 -46.091 1.00 13.24 90 LEU A N 1
ATOM 754 C CA . LEU A 1 90 ? -10.639 -23.322 -46.256 1.00 10.20 90 LEU A CA 1
ATOM 755 C C . LEU A 1 90 ? -11.271 -24.603 -46.788 1.00 12.59 90 LEU A C 1
ATOM 756 O O . LEU A 1 90 ? -12.320 -24.999 -46.311 1.00 13.88 90 LEU A O 1
ATOM 761 N N . LYS A 1 91 ? -10.625 -25.272 -47.748 1.00 12.89 91 LYS A N 1
ATOM 762 C CA . LYS A 1 91 ? -11.130 -26.565 -48.227 1.00 14.97 91 LYS A CA 1
ATOM 763 C C . LYS A 1 91 ? -11.194 -27.589 -47.090 1.00 11.89 91 LYS A C 1
ATOM 764 O O . LYS A 1 91 ? -12.192 -28.310 -46.936 1.00 13.66 91 LYS A O 1
ATOM 770 N N . LEU A 1 92 ? -10.137 -27.659 -46.279 1.00 11.64 92 LEU A N 1
ATOM 771 C CA . LEU A 1 92 ? -10.140 -28.538 -45.117 1.00 11.49 92 LEU A CA 1
ATOM 772 C C . LEU A 1 92 ? -11.267 -28.190 -44.143 1.00 13.23 92 LEU A C 1
ATOM 773 O O . LEU A 1 92 ? -12.003 -29.082 -43.718 1.00 13.96 92 LEU A O 1
ATOM 778 N N . GLU A 1 93 ? -11.420 -26.920 -43.792 1.00 12.61 93 GLU A N 1
ATOM 779 C CA . GLU A 1 93 ? -12.488 -26.558 -42.861 1.00 11.59 93 GLU A CA 1
ATOM 780 C C . GLU A 1 93 ? -13.881 -26.856 -43.426 1.00 13.28 93 GLU A C 1
ATOM 781 O O . GLU A 1 93 ? -14.782 -27.227 -42.674 1.00 14.19 93 GLU A O 1
ATOM 787 N N . ARG A 1 94 ? -14.067 -26.698 -44.738 1.00 11.82 94 ARG A N 1
ATOM 788 C CA . ARG A 1 94 ? -15.352 -27.022 -45.361 1.00 11.99 94 ARG A CA 1
ATOM 789 C C . ARG A 1 94 ? -15.627 -28.512 -45.284 1.00 13.24 94 ARG A C 1
ATOM 790 O O . ARG A 1 94 ? -16.762 -28.935 -45.045 1.00 14.78 94 ARG A O 1
ATOM 798 N N . HIS A 1 95 ? -14.576 -29.316 -45.405 1.00 13.07 95 HIS A N 1
ATOM 799 C CA . HIS A 1 95 ? -14.730 -30.758 -45.260 1.00 13.84 95 HIS A CA 1
ATOM 800 C C . HIS A 1 95 ? -15.075 -31.141 -43.822 1.00 12.34 95 HIS A C 1
ATOM 801 O O . HIS A 1 95 ? -15.954 -31.968 -43.569 1.00 14.70 95 HIS A O 1
ATOM 808 N N . VAL A 1 96 ? -14.385 -30.515 -42.867 1.00 12.58 96 VAL A N 1
ATOM 809 C CA . VAL A 1 96 ? -14.642 -30.771 -41.459 1.00 12.94 96 VAL A CA 1
ATOM 810 C C . VAL A 1 96 ? -16.082 -30.351 -41.120 1.00 11.22 96 VAL A C 1
ATOM 811 O O . VAL A 1 96 ? -16.769 -31.054 -40.363 1.00 12.66 96 VAL A O 1
ATOM 815 N N . ARG A 1 97 ? -16.530 -29.225 -41.669 1.00 12.92 97 ARG A N 1
ATOM 816 C CA . ARG A 1 97 ? -17.881 -28.724 -41.410 1.00 12.28 97 ARG A CA 1
ATOM 817 C C . ARG A 1 97 ? -18.914 -29.755 -41.839 1.00 12.22 97 ARG A C 1
ATOM 818 O O . ARG A 1 97 ? -19.839 -30.089 -41.096 1.00 11.43 97 ARG A O 1
ATOM 826 N N . ALA A 1 98 ? -18.772 -30.245 -43.061 1.00 12.33 98 ALA A N 1
ATOM 827 C CA . ALA A 1 98 ? -19.699 -31.246 -43.552 1.00 12.47 98 ALA A CA 1
ATOM 828 C C . ALA A 1 98 ? -19.637 -32.527 -42.730 1.00 12.42 98 ALA A C 1
ATOM 829 O O . ALA A 1 98 ? -20.675 -33.130 -42.437 1.00 13.42 98 ALA A O 1
ATOM 831 N N . ALA A 1 99 ? -18.435 -32.934 -42.312 1.00 11.13 99 ALA A N 1
ATOM 832 C CA . ALA A 1 99 ? -18.287 -34.169 -41.556 1.00 10.76 99 ALA A CA 1
ATOM 833 C C . ALA A 1 99 ? -18.928 -34.028 -40.186 1.00 10.51 99 ALA A C 1
ATOM 834 O O . ALA A 1 99 ? -19.556 -34.953 -39.673 1.00 12.42 99 ALA A O 1
ATOM 836 N N . LEU A 1 100 ? -18.762 -32.857 -39.575 1.00 12.10 100 LEU A N 1
ATOM 837 C CA . LEU A 1 100 ? -19.342 -32.624 -38.269 1.00 12.25 100 LEU A CA 1
ATOM 838 C C . LEU A 1 100 ? -20.862 -32.602 -38.344 1.00 12.18 100 LEU A C 1
ATOM 839 O O . LEU A 1 100 ? -21.524 -33.166 -37.488 1.00 11.22 100 LEU A O 1
ATOM 844 N N . ALA A 1 101 ? -21.420 -31.958 -39.366 1.00 11.27 101 ALA A N 1
ATOM 845 C CA . ALA A 1 101 ? -22.864 -31.928 -39.524 1.00 11.68 101 ALA A CA 1
ATOM 846 C C . ALA A 1 101 ? -23.433 -33.341 -39.716 1.00 12.30 101 ALA A C 1
ATOM 847 O O . ALA A 1 101 ? -24.461 -33.687 -39.142 1.00 13.53 101 ALA A O 1
ATOM 849 N N . LYS A 1 102 ? -22.740 -34.173 -40.487 1.00 13.14 102 LYS A N 1
ATOM 850 C CA . LYS A 1 102 ? -23.186 -35.550 -40.658 1.00 14.54 102 LYS A CA 1
ATOM 851 C C . LYS A 1 102 ? -23.118 -36.307 -39.330 1.00 12.15 102 LYS A C 1
ATOM 852 O O . LYS A 1 102 ? -23.978 -37.139 -39.004 1.00 14.58 102 LYS A O 1
ATOM 858 N N . GLY A 1 103 ? -22.080 -36.038 -38.545 1.00 11.77 103 GLY A N 1
ATOM 859 C CA . GLY A 1 103 ? -21.943 -36.655 -37.246 1.00 12.64 103 GLY A CA 1
ATOM 860 C C . GLY A 1 103 ? -23.053 -36.276 -36.275 1.00 10.94 103 GLY A C 1
ATOM 861 O O . GLY A 1 103 ? -23.478 -37.095 -35.462 1.00 13.04 103 GLY A O 1
ATOM 862 N N . ILE A 1 104 ? -23.481 -35.017 -36.311 1.00 11.56 104 ILE A N 1
ATOM 863 C CA . ILE A 1 104 ? -24.530 -34.541 -35.416 1.00 9.98 104 ILE A CA 1
ATOM 864 C C . ILE A 1 104 ? -25.811 -35.304 -35.718 1.00 11.78 104 ILE A C 1
ATOM 865 O O . ILE A 1 104 ? -26.499 -35.766 -34.812 1.00 12.09 104 ILE A O 1
ATOM 870 N N . ALA A 1 105 ? -26.097 -35.458 -37.001 1.00 13.16 105 ALA A N 1
ATOM 871 C CA . ALA A 1 105 ? -27.289 -36.192 -37.399 1.00 16.74 105 ALA A CA 1
ATOM 872 C C . ALA A 1 105 ? -27.209 -37.649 -36.970 1.00 13.63 105 ALA A C 1
ATOM 873 O O . ALA A 1 105 ? -28.196 -38.214 -36.519 1.00 15.62 105 ALA A O 1
ATOM 875 N N . LEU A 1 106 ? -26.036 -38.252 -37.071 1.00 11.81 106 LEU A N 1
ATOM 876 C CA . LEU A 1 106 ? -25.863 -39.631 -36.643 1.00 11.89 106 LEU A CA 1
ATOM 877 C C . LEU A 1 106 ? -26.020 -39.791 -35.145 1.00 13.66 106 LEU A C 1
ATOM 878 O O . LEU A 1 106 ? -26.632 -40.730 -34.678 1.00 14.38 106 LEU A O 1
ATOM 883 N N . CYS A 1 107 ? -25.439 -38.872 -34.375 1.00 12.17 107 CYS A N 1
ATOM 884 C CA . CYS A 1 107 ? -25.572 -38.925 -32.946 1.00 13.37 107 CYS A CA 1
ATOM 885 C C . CYS A 1 107 ? -27.038 -38.795 -32.538 1.00 11.50 107 CYS A C 1
ATOM 886 O O . CYS A 1 107 ? -27.479 -39.459 -31.616 1.00 13.68 107 CYS A O 1
ATOM 889 N N . GLU A 1 108 ? -27.794 -37.936 -33.217 1.00 12.53 108 GLU A N 1
ATOM 890 C CA . GLU A 1 108 ? -29.212 -37.753 -32.893 1.00 12.00 108 GLU A CA 1
ATOM 891 C C . GLU A 1 108 ? -29.961 -39.070 -33.154 1.00 15.28 108 GLU A C 1
ATOM 892 O O . GLU A 1 108 ? -30.740 -39.525 -32.325 1.00 14.06 108 GLU A O 1
ATOM 898 N N . GLN A 1 109 ? -29.661 -39.687 -34.290 1.00 15.94 109 GLN A N 1
ATOM 899 C CA . GLN A 1 109 ? -30.265 -40.971 -34.688 1.00 17.51 109 GLN A CA 1
ATOM 900 C C . GLN A 1 109 ? -30.032 -42.077 -33.637 1.00 17.51 109 GLN A C 1
ATOM 901 O O . GLN A 1 109 ? -30.932 -42.862 -33.325 1.00 18.85 109 GLN A O 1
ATOM 907 N N . HIS A 1 110 ? -28.817 -42.147 -33.093 1.00 13.70 110 HIS A N 1
ATOM 908 C CA . HIS A 1 110 ? -28.472 -43.152 -32.094 1.00 15.71 110 HIS A CA 1
ATOM 909 C C . HIS A 1 110 ? -28.650 -42.667 -30.653 1.00 14.66 110 HIS A C 1
ATOM 910 O O . HIS A 1 110 ? -28.245 -43.347 -29.702 1.00 17.91 110 HIS A O 1
ATOM 917 N N . LYS A 1 111 ? -29.266 -41.493 -30.506 1.00 14.02 111 LYS A N 1
ATOM 918 C CA . LYS A 1 111 ? -29.640 -40.952 -29.209 1.00 14.96 111 LYS A CA 1
ATOM 919 C C . LYS A 1 111 ? -28.410 -40.761 -28.318 1.00 13.64 111 LYS A C 1
ATOM 920 O O . LYS A 1 111 ? -28.463 -40.982 -27.109 1.00 17.50 111 LYS A O 1
ATOM 926 N N . ASP A 1 112 ? -27.304 -40.344 -28.932 1.00 12.89 112 ASP A N 1
ATOM 927 C CA . ASP A 1 112 ? -26.107 -39.967 -28.174 1.00 12.88 112 ASP A CA 1
ATOM 928 C C . ASP A 1 112 ? -26.040 -38.452 -28.139 1.00 11.51 112 ASP A C 1
ATOM 929 O O . ASP A 1 112 ? -25.344 -37.805 -28.924 1.00 11.66 112 ASP A O 1
ATOM 934 N N . PHE A 1 113 ? -26.815 -37.886 -27.225 1.00 12.19 113 PHE A N 1
ATOM 935 C CA . PHE A 1 113 ? -27.038 -36.448 -27.200 1.00 11.73 113 PHE A CA 1
ATOM 936 C C . PHE A 1 113 ? -25.831 -35.660 -26.652 1.00 10.95 113 PHE A C 1
ATOM 937 O O . PHE A 1 113 ? -25.638 -34.507 -27.027 1.00 12.79 113 PHE A O 1
ATOM 945 N N . VAL A 1 114 ? -25.022 -36.273 -25.794 1.00 11.90 114 VAL A N 1
ATOM 946 C CA . VAL A 1 114 ? -23.802 -35.606 -25.351 1.00 11.49 114 VAL A CA 1
ATOM 947 C C . VAL A 1 114 ? -22.772 -35.565 -26.473 1.00 11.44 114 VAL A C 1
ATOM 948 O O . VAL A 1 114 ? -22.144 -34.535 -26.696 1.00 10.82 114 VAL A O 1
ATOM 952 N N . SER A 1 115 ? -22.550 -36.684 -27.176 1.00 11.17 115 SER A N 1
ATOM 953 C CA . SER A 1 115 ? -21.656 -36.623 -28.332 1.00 9.82 115 SER A CA 1
ATOM 954 C C . SER A 1 115 ? -22.148 -35.592 -29.328 1.00 10.79 115 SER A C 1
ATOM 955 O O . SER A 1 115 ? -21.337 -34.849 -29.879 1.00 11.25 115 SER A O 1
ATOM 958 N N . ARG A 1 116 ? -23.460 -35.525 -29.578 1.00 11.19 116 ARG A N 1
ATOM 959 C CA . ARG A 1 116 ? -23.979 -34.514 -30.480 1.00 10.63 116 ARG A CA 1
ATOM 960 C C . ARG A 1 116 ? -23.573 -33.106 -30.038 1.00 11.45 116 ARG A C 1
ATOM 961 O O . ARG A 1 116 ? -23.182 -32.282 -30.863 1.00 11.84 116 ARG A O 1
ATOM 969 N N . ASP A 1 117 ? -23.727 -32.830 -28.749 1.00 10.33 117 ASP A N 1
ATOM 970 C CA . ASP A 1 117 ? -23.408 -31.497 -28.240 1.00 10.86 117 ASP A CA 1
ATOM 971 C C . ASP A 1 117 ? -21.921 -31.150 -28.403 1.00 11.19 117 ASP A C 1
ATOM 972 O O . ASP A 1 117 ? -21.592 -29.977 -28.676 1.00 12.22 117 ASP A O 1
ATOM 977 N N . ILE A 1 118 ? -21.024 -32.125 -28.231 1.00 10.87 118 ILE A N 1
ATOM 978 C CA . ILE A 1 118 ? -19.586 -31.888 -28.429 1.00 9.28 118 ILE A CA 1
ATOM 979 C C . ILE A 1 118 ? -19.340 -31.505 -29.880 1.00 11.73 118 ILE A C 1
ATOM 980 O O . ILE A 1 118 ? -18.645 -30.533 -30.196 1.00 12.25 118 ILE A O 1
ATOM 985 N N . LEU A 1 119 ? -19.977 -32.239 -30.790 1.00 11.16 119 LEU A N 1
ATOM 986 C CA . LEU A 1 119 ? -19.809 -31.946 -32.208 1.00 10.66 119 LEU A CA 1
ATOM 987 C C . LEU A 1 119 ? -20.421 -30.597 -32.602 1.00 10.27 119 LEU A C 1
ATOM 988 O O . LEU A 1 119 ? -19.865 -29.897 -33.428 1.00 11.68 119 LEU A O 1
ATOM 993 N N . LYS A 1 120 ? -21.553 -30.235 -32.014 1.00 10.29 120 LYS A N 1
ATOM 994 C CA . LYS A 1 120 ? -22.166 -28.942 -32.282 1.00 10.79 120 LYS A CA 1
ATOM 995 C C . LYS A 1 120 ? -21.217 -27.812 -31.878 1.00 11.51 120 LYS A C 1
ATOM 996 O O . LYS A 1 120 ? -21.077 -26.817 -32.591 1.00 11.68 120 LYS A O 1
ATOM 1002 N N . ALA A 1 121 ? -20.547 -27.969 -30.743 1.00 11.61 121 ALA A N 1
ATOM 1003 C CA . ALA A 1 121 ? -19.624 -26.923 -30.302 1.00 12.63 121 ALA A CA 1
ATOM 1004 C C . ALA A 1 121 ? -18.488 -26.773 -31.286 1.00 11.40 121 ALA A C 1
ATOM 1005 O O . ALA A 1 121 ? -18.068 -25.651 -31.608 1.00 12.04 121 ALA A O 1
ATOM 1007 N N . GLN A 1 122 ? -17.969 -27.903 -31.767 1.00 11.08 122 GLN A N 1
ATOM 1008 C CA . GLN A 1 122 ? -16.914 -27.867 -32.765 1.00 10.17 122 GLN A CA 1
ATOM 1009 C C . GLN A 1 122 ? -17.397 -27.308 -34.102 1.00 10.74 122 GLN A C 1
ATOM 1010 O O . GLN A 1 122 ? -16.650 -26.632 -34.806 1.00 12.10 122 GLN A O 1
ATOM 1016 N N . LEU A 1 123 ? -18.641 -27.610 -34.455 1.00 10.44 123 LEU A N 1
ATOM 1017 C CA . LEU A 1 123 ? -19.228 -27.095 -35.689 1.00 11.01 123 LEU A CA 1
ATOM 1018 C C . LEU A 1 123 ? -19.340 -25.574 -35.634 1.00 12.29 1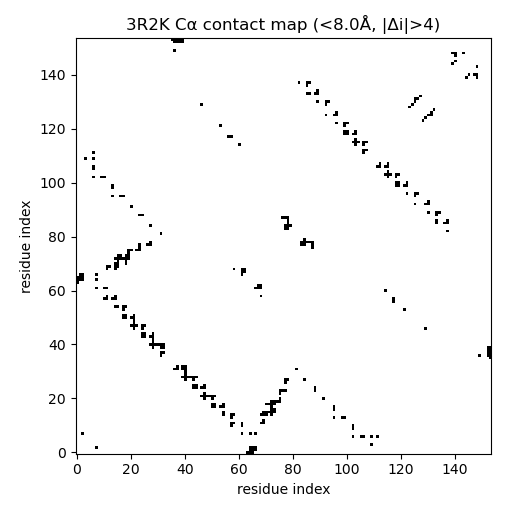23 LEU A C 1
ATOM 1019 O O . LEU A 1 123 ? -19.041 -24.892 -36.607 1.00 11.98 123 LEU A O 1
ATOM 1024 N N . ALA A 1 124 ? -19.750 -25.039 -34.489 1.00 10.51 124 ALA A N 1
ATOM 1025 C CA . ALA A 1 124 ? -19.828 -23.589 -34.344 1.00 11.21 124 ALA A CA 1
ATOM 1026 C C . ALA A 1 124 ? -18.439 -22.974 -34.499 1.00 11.44 124 ALA A C 1
ATOM 1027 O O . ALA A 1 124 ? -18.294 -21.968 -35.185 1.00 12.47 124 ALA A O 1
ATOM 1029 N N . ASP A 1 125 ? -17.418 -23.579 -33.901 1.00 10.75 125 ASP A N 1
ATOM 1030 C CA . ASP A 1 125 ? -16.071 -23.063 -34.053 1.00 11.90 125 ASP A CA 1
ATOM 1031 C C . ASP A 1 125 ? -15.637 -23.079 -35.524 1.00 12.30 125 ASP A C 1
ATOM 1032 O O . ASP A 1 125 ? -15.039 -22.124 -36.030 1.00 13.85 125 ASP A O 1
ATOM 1037 N N . THR A 1 126 ? -15.910 -24.189 -36.199 1.00 12.15 126 THR A N 1
ATOM 1038 C CA . THR A 1 126 ? -15.501 -24.350 -37.581 1.00 12.64 126 THR A CA 1
ATOM 1039 C C . THR A 1 126 ? -16.148 -23.284 -38.483 1.00 13.68 126 THR A C 1
ATOM 1040 O O . THR A 1 126 ? -15.487 -22.645 -39.313 1.00 15.34 126 THR A O 1
ATOM 1044 N N . GLU A 1 127 ? -17.443 -23.074 -38.329 1.00 13.65 127 GLU A N 1
ATOM 1045 C CA . GLU A 1 127 ? -18.161 -22.153 -39.187 1.00 12.40 127 GLU A CA 1
ATOM 1046 C C . GLU A 1 127 ? -17.882 -20.699 -38.847 1.00 15.19 127 GLU A C 1
ATOM 1047 O O . GLU A 1 127 ? -17.693 -19.868 -39.732 1.00 16.18 127 GLU A O 1
ATOM 1053 N N . GLU A 1 128 ? -17.935 -20.387 -37.558 1.00 13.13 128 GLU A N 1
ATOM 1054 C CA . GLU A 1 128 ? -18.005 -18.985 -37.152 1.00 12.59 128 GLU A CA 1
ATOM 1055 C C . GLU A 1 128 ? -16.631 -18.399 -36.862 1.00 18.36 128 GLU A C 1
ATOM 1056 O O . GLU A 1 128 ? -16.467 -17.186 -36.859 1.00 17.50 128 GLU A O 1
ATOM 1062 N N . ASP A 1 129 ? -15.641 -19.256 -36.661 1.00 13.62 129 ASP A N 1
ATOM 1063 C CA A ASP A 1 129 ? -14.279 -18.818 -36.367 0.50 17.04 129 ASP A CA 1
ATOM 1064 C CA B ASP A 1 129 ? -14.295 -18.795 -36.387 0.50 17.05 129 ASP A CA 1
ATOM 1065 C C . ASP A 1 129 ? -13.324 -19.191 -37.510 1.00 16.07 129 ASP A C 1
ATOM 1066 O O . ASP A 1 129 ? -12.799 -18.340 -38.209 1.00 19.07 129 ASP A O 1
ATOM 1075 N N . HIS A 1 130 ? -13.106 -20.482 -37.704 1.00 14.11 130 HIS A N 1
ATOM 1076 C CA A HIS A 1 130 ? -12.063 -20.959 -38.616 0.50 14.26 130 HIS A CA 1
ATOM 1077 C CA B HIS A 1 130 ? -12.061 -20.941 -38.600 0.50 14.26 130 HIS A CA 1
ATOM 1078 C C . HIS A 1 130 ? -12.359 -20.643 -40.076 1.00 14.18 130 HIS A C 1
ATOM 1079 O O . HIS A 1 130 ? -11.603 -19.930 -40.739 1.00 14.01 130 HIS A O 1
ATOM 1092 N N . ALA A 1 131 ? -13.454 -21.179 -40.594 1.00 12.31 131 ALA A N 1
ATOM 1093 C CA . ALA A 1 131 ? -13.757 -20.982 -41.995 1.00 11.65 131 ALA A CA 1
ATOM 1094 C C . ALA A 1 131 ? -14.076 -19.528 -42.300 1.00 11.56 131 ALA A C 1
ATOM 1095 O O . ALA A 1 131 ? -13.700 -19.026 -43.346 1.00 13.37 131 ALA A O 1
ATOM 1097 N N . TYR A 1 132 ? -14.789 -18.857 -41.401 1.00 12.62 132 TYR A N 1
ATOM 1098 C CA . TYR A 1 132 ? -15.169 -17.484 -41.637 1.00 15.19 132 TYR A CA 1
ATOM 1099 C C . TYR A 1 132 ? -13.937 -16.618 -41.779 1.00 12.11 132 TYR A C 1
ATOM 1100 O O . TYR A 1 132 ? -13.881 -15.773 -42.663 1.00 13.40 132 TYR A O 1
ATOM 1109 N N . TRP A 1 133 ? -12.951 -16.826 -40.910 1.00 12.46 133 TRP A N 1
ATOM 1110 C CA . TRP A 1 133 ? -11.748 -15.986 -40.952 1.00 13.28 133 TRP A CA 1
ATOM 1111 C C . TRP A 1 133 ? -11.035 -16.201 -42.283 1.00 13.77 133 TRP A C 1
ATOM 1112 O O . TRP A 1 133 ? -10.555 -15.264 -42.892 1.00 12.10 133 TRP A O 1
ATOM 1123 N N . LEU A 1 134 ? -10.983 -17.441 -42.742 1.00 11.79 134 LEU A N 1
ATOM 1124 C CA . LEU A 1 134 ? -10.328 -17.735 -44.010 1.00 10.64 134 LEU A CA 1
ATOM 1125 C C . LEU A 1 134 ? -11.023 -17.065 -45.199 1.00 11.45 134 LEU A C 1
ATOM 1126 O O . LEU A 1 134 ? -10.385 -16.499 -46.092 1.00 13.65 134 LEU A O 1
ATOM 1131 N N . GLU A 1 135 ? -12.345 -17.141 -45.208 1.00 11.69 135 GLU A N 1
ATOM 1132 C CA . GLU A 1 135 ? -13.150 -16.479 -46.211 1.00 12.45 135 GLU A CA 1
ATOM 1133 C C . GLU A 1 135 ? -12.874 -14.982 -46.194 1.00 16.60 135 GLU A C 1
ATOM 1134 O O . GLU A 1 135 ? -12.772 -14.348 -47.247 1.00 14.01 135 GLU A O 1
ATOM 1140 N N . GLN A 1 136 ? -12.771 -14.414 -44.999 1.00 13.90 136 GLN A N 1
ATOM 1141 C CA . GLN A 1 136 ? -12.445 -12.999 -44.885 1.00 13.41 136 GLN A CA 1
ATOM 1142 C C . GLN A 1 136 ? -11.085 -12.666 -45.501 1.00 12.08 136 GLN A C 1
ATOM 1143 O O . GLN A 1 136 ? -10.961 -11.663 -46.191 1.00 12.62 136 GLN A O 1
ATOM 1149 N N . GLN A 1 137 ? -10.071 -13.489 -45.241 1.00 11.63 137 GLN A N 1
ATOM 1150 C CA . GLN A 1 137 ? -8.743 -13.176 -45.768 1.00 11.16 137 GLN A CA 1
ATOM 1151 C C . GLN A 1 137 ? -8.762 -13.203 -47.297 1.00 11.04 137 GLN A C 1
ATOM 1152 O O . GLN A 1 137 ? -8.181 -12.327 -47.953 1.00 12.84 137 GLN A O 1
ATOM 1158 N N . LEU A 1 138 ? -9.405 -14.215 -47.859 1.00 14.23 138 LEU A N 1
ATOM 1159 C CA . LEU A 1 138 ? -9.504 -14.307 -49.315 1.00 13.03 138 LEU A CA 1
ATOM 1160 C C . LEU A 1 138 ? -10.284 -13.138 -49.899 1.00 12.41 138 LEU A C 1
ATOM 1161 O O . LEU A 1 138 ? -9.939 -12.623 -50.969 1.00 12.53 138 LEU A O 1
ATOM 1166 N N . GLY A 1 139 ? -11.293 -12.684 -49.167 1.00 12.08 139 GLY A N 1
ATOM 1167 C CA . GLY A 1 139 ? -12.053 -11.522 -49.587 1.00 13.29 139 GLY A CA 1
ATOM 1168 C C . GLY A 1 139 ? -11.254 -10.240 -49.519 1.00 15.61 139 GLY A C 1
ATOM 1169 O O . GLY A 1 139 ? -11.435 -9.343 -50.337 1.00 16.17 139 GLY A O 1
ATOM 1170 N N . LEU A 1 140 ? -10.378 -10.147 -48.536 1.00 14.09 140 LEU A N 1
ATOM 1171 C CA . LEU A 1 140 ? -9.512 -8.975 -48.425 1.00 13.60 140 LEU A CA 1
ATOM 1172 C C . LEU A 1 140 ? -8.549 -8.921 -49.579 1.00 15.79 140 LEU A C 1
ATOM 1173 O O . LEU A 1 140 ? -8.329 -7.866 -50.145 1.00 14.57 140 LEU A O 1
ATOM 1178 N N . ILE A 1 141 ? -7.957 -10.060 -49.921 1.00 11.90 141 ILE A N 1
ATOM 1179 C CA . ILE A 1 141 ? -7.055 -10.134 -51.071 1.00 13.24 141 ILE A CA 1
ATOM 1180 C C . ILE A 1 141 ? -7.817 -9.673 -52.317 1.00 14.19 141 ILE A C 1
ATOM 1181 O O . ILE A 1 141 ? -7.305 -8.902 -53.124 1.00 15.01 141 ILE A O 1
ATOM 1186 N N . ALA A 1 142 ? -9.068 -10.095 -52.445 1.00 12.90 142 ALA A N 1
ATOM 1187 C CA . ALA A 1 142 ? -9.863 -9.686 -53.601 1.00 17.58 142 ALA A CA 1
ATOM 1188 C C . ALA A 1 142 ? -10.125 -8.172 -53.637 1.00 17.96 142 ALA A C 1
ATOM 1189 O O . ALA A 1 142 ? -10.257 -7.610 -54.722 1.00 22.74 142 ALA A O 1
ATOM 1191 N N . ARG A 1 143 ? -10.230 -7.528 -52.473 1.00 14.24 143 ARG A N 1
ATOM 1192 C CA . ARG A 1 143 ? -10.670 -6.135 -52.390 1.00 16.11 143 ARG A CA 1
ATOM 1193 C C . ARG A 1 143 ? -9.501 -5.150 -52.436 1.00 20.87 143 ARG A C 1
ATOM 1194 O O . ARG A 1 143 ? -9.636 -4.051 -52.966 1.00 20.19 143 ARG A O 1
ATOM 1202 N N . MET A 1 144 ? -8.357 -5.537 -51.882 1.00 17.47 144 MET A N 1
ATOM 1203 C CA . MET A 1 144 ? -7.220 -4.615 -51.833 1.00 18.11 144 MET A CA 1
ATOM 1204 C C . MET A 1 144 ? -6.024 -5.089 -52.638 1.00 18.58 144 MET A C 1
ATOM 1205 O O . MET A 1 144 ? -5.042 -4.356 -52.776 1.00 18.40 144 MET A O 1
ATOM 1210 N N . GLY A 1 145 ? -6.096 -6.310 -53.152 1.00 15.45 145 GLY A N 1
ATOM 1211 C CA . GLY A 1 145 ? -4.982 -6.901 -53.853 1.00 16.26 145 GLY A CA 1
ATOM 1212 C C . GLY A 1 145 ? -4.059 -7.683 -52.945 1.00 12.79 145 GLY A C 1
ATOM 1213 O O . GLY A 1 145 ? -3.918 -7.398 -51.763 1.00 14.76 145 GLY A O 1
ATOM 1214 N N . LEU A 1 146 ? -3.348 -8.640 -53.522 1.00 14.06 146 LEU A N 1
ATOM 1215 C CA . LEU A 1 146 ? -2.515 -9.504 -52.709 1.00 12.37 146 LEU A CA 1
ATOM 1216 C C . LEU A 1 146 ? -1.359 -8.766 -52.035 1.00 15.23 146 LEU A C 1
ATOM 1217 O O . LEU A 1 146 ? -1.012 -9.074 -50.898 1.00 13.57 146 LEU A O 1
ATOM 1222 N N . GLU A 1 147 ? -0.732 -7.827 -52.741 1.00 14.64 147 GLU A N 1
ATOM 1223 C CA . GLU A 1 147 ? 0.454 -7.171 -52.213 1.00 15.25 147 GLU A CA 1
ATOM 1224 C C . GLU A 1 147 ? 0.105 -6.354 -50.982 1.00 13.00 147 GLU A C 1
ATOM 1225 O O . GLU A 1 147 ? 0.798 -6.426 -49.980 1.00 13.69 147 GLU A O 1
ATOM 1231 N N . ASN A 1 148 ? -0.971 -5.581 -51.036 1.00 13.59 148 ASN A N 1
ATOM 1232 C CA A ASN A 1 148 ? -1.437 -4.831 -49.867 0.50 13.87 148 ASN A CA 1
ATOM 1233 C CA B ASN A 1 148 ? -1.400 -4.836 -49.858 0.50 13.85 148 ASN A CA 1
ATOM 1234 C C . ASN A 1 148 ? -1.831 -5.773 -48.737 1.00 13.60 148 ASN A C 1
ATOM 1235 O O . ASN A 1 148 ? -1.544 -5.518 -47.569 1.00 13.25 148 ASN A O 1
ATOM 1244 N N . TYR A 1 149 ? -2.510 -6.866 -49.077 1.00 13.45 149 TYR A N 1
ATOM 1245 C CA . TYR A 1 149 ? -2.908 -7.805 -48.044 1.00 13.70 149 TYR A CA 1
ATOM 1246 C C . TYR A 1 149 ? -1.666 -8.363 -47.337 1.00 14.61 149 TYR A C 1
ATOM 1247 O O . TYR A 1 149 ? -1.620 -8.422 -46.110 1.00 14.58 149 TYR A O 1
ATOM 1256 N N . LEU A 1 150 ? -0.660 -8.776 -48.100 1.00 12.60 150 LEU A N 1
ATOM 1257 C CA . LEU A 1 150 ? 0.544 -9.343 -47.495 1.00 12.91 150 LEU A CA 1
ATOM 1258 C C . LEU A 1 150 ? 1.232 -8.330 -46.595 1.00 14.71 150 LEU A C 1
ATOM 1259 O O . LEU A 1 150 ? 1.708 -8.677 -45.511 1.00 14.72 150 LEU A O 1
ATOM 1264 N N . GLN A 1 151 ? 1.271 -7.077 -47.036 1.00 13.31 151 GLN A N 1
ATOM 1265 C CA . GLN A 1 151 ? 1.858 -6.020 -46.239 1.00 13.95 151 GLN A CA 1
ATOM 1266 C C . GLN A 1 151 ? 1.180 -5.956 -44.859 1.00 16.16 151 GLN A C 1
ATOM 1267 O O . GLN A 1 151 ? 1.844 -5.769 -43.829 1.00 17.95 151 GLN A O 1
ATOM 1273 N N . SER A 1 152 ? -0.136 -6.132 -44.836 1.00 14.15 152 SER A N 1
ATOM 1274 C CA A SER A 1 152 ? -0.909 -6.012 -43.604 0.50 18.15 152 SER A CA 1
ATOM 1275 C CA B SER A 1 152 ? -0.901 -6.023 -43.596 0.50 18.13 152 SER A CA 1
ATOM 1276 C C . SER A 1 152 ? -0.643 -7.148 -42.624 1.00 16.25 152 SER A C 1
ATOM 1277 O O . SER A 1 152 ? -1.014 -7.053 -41.466 1.00 17.75 15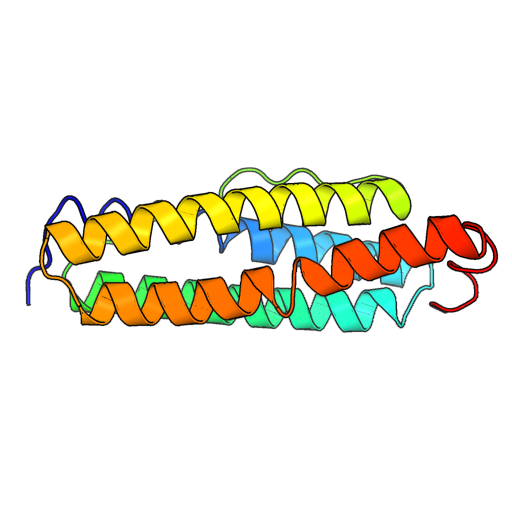2 SER A O 1
ATOM 1282 N N . GLN A 1 153 ? 0.001 -8.202 -43.089 1.00 14.75 153 GLN A N 1
ATOM 1283 C CA . GLN A 1 153 ? 0.195 -9.385 -42.252 1.00 12.66 153 GLN A CA 1
ATOM 1284 C C . GLN A 1 153 ? 1.595 -9.527 -41.695 1.00 13.91 153 GLN A C 1
ATOM 1285 O O . GLN A 1 153 ? 1.890 -10.506 -41.024 1.00 14.42 153 GLN A O 1
ATOM 1291 N N . ILE A 1 154 ? 2.462 -8.565 -41.990 1.00 16.39 154 ILE A N 1
ATOM 1292 C CA . ILE A 1 154 ? 3.805 -8.524 -41.425 1.00 17.11 154 ILE A CA 1
ATOM 1293 C C . ILE A 1 154 ? 3.748 -8.482 -39.906 1.00 18.40 154 ILE A C 1
ATOM 1294 O O . ILE A 1 154 ? 2.927 -7.779 -39.324 1.00 18.72 154 ILE A O 1
#

Radius of gyration: 16.68 Å; Cα contacts (8 Å, |Δi|>4): 201; chains: 1; bounding box: 40×44×33 Å

Sequence (154 aa):
MQGHPEVIDDYLNTTLLTGEELAARDQYFIHSRMYEDWGFSSKLYERLNHEMEEETQHADALLRRILLLEGTPRMRPDDIHPGTTVPEMLEADLKLERHVRAALAKGIALCEQHKDFVSRDILKAQLADTEEDDHHAYWLEQQLGLIARMGLENNYLQSSQI

CATH classification: 1.20.1260.10

Foldseek 3Di:
DADDPVLLVLLLVLLLLLLQLLVLLVVVLVVCVVVPLPQSNVVSPVVSVVSVVLSVVSCVVSVVNVHDHDNNHDDADADDDVVRRLVSSLVSLVVSLVSLVVSLVVCVVRVVVVSNVSSVVVNCCSPVPRNVVSVVLVVVCVVPNDVVSSVVRD

Solvent-accessible surface area: 8305 Å² total; per-residue (Å²): 141,148,15,71,100,92,0,25,77,29,2,7,59,7,0,14,8,2,6,1,1,61,41,3,4,100,69,0,0,89,39,0,78,119,104,35,30,42,115,0,47,107,66,1,25,83,5,27,86,44,3,61,115,15,4,54,40,0,42,158,20,0,100,94,2,107,14,113,27,102,102,203,47,64,121,57,127,63,10,96,60,8,41,85,0,0,91,22,2,7,162,33,1,132,108,8,99,58,16,0,28,142,0,20,64,29,2,76,123,41,152,20,112,89,0,91,80,43,0,109,49,6,24,46,43,2,71,125,69,4,10,123,37,1,74,86,10,33,17,66,28,86,196,81,30,55,139,85,0,39,122,58,14,129

InterPro domains:
  IPR002024 Bacterioferritin [PIRSF002560] (1-154)
  IPR002024 Bacterioferritin [PR00601] (3-22)
  IPR002024 Bacterioferritin [PR00601] (23-43)
  IPR002024 Bacterioferritin [PR00601] (44-64)
  IPR002024 Bacterioferritin [PR00601] (85-105)
  IPR002024 Bacterioferritin [PR00601] (106-126)
  IPR002024 Bacterioferritin [PR00601] (128-149)
  IPR002024 Bacterioferritin [TIGR00754] (1-154)
  IPR002024 Bacterioferritin [cd00907] (2-154)
  IPR008331 Ferritin/DPS domain [PF00210] (8-144)
  IPR009040 Ferritin-like diiron domain [PS50905] (1-145)
  IPR009078 Ferritin-like superfamily [SSF47240] (1-154)
  IPR012347 Ferritin-like [G3DSA:1.20.1260.10] (1-154)

Nearest PDB structures (foldseek):
  3r2h-assembly1_A  TM=1.006E+00  e=5.213E-21  Pseudomonas aeruginosa
  9bts-assembly2_a  TM=9.949E-01  e=1.043E-14  Acinetobacter baumannii ATCC 17978
  9bts-assembly1_A  TM=9.796E-01  e=9.158E-11  Acinetobacter baumannii ATCC 17978
  8sqp-assembly1_A  TM=9.828E-01  e=2.993E-10  Brucella abortus 2308
  8sqr-assembly1_A  TM=9.813E-01  e=4.443E-10  Brucella abortus 2308